Protein AF-A0A402AV87-F1 (afdb_monomer_lite)

Organism: NCBI:txid2014872

Foldseek 3Di:
DKDKDWAAAQDWFVVQVDPPTWDADPCQDDDDPPKFKAWPVVRGTDPPVCRRTHIDHHGDMIMIDTD

Structure (mmCIF, N/CA/C/O backbone):
data_AF-A0A402AV87-F1
#
_entry.id   AF-A0A402AV87-F1
#
loop_
_atom_site.group_PDB
_atom_site.id
_atom_site.type_symbol
_atom_site.label_atom_id
_atom_site.label_alt_id
_atom_site.label_comp_id
_atom_site.label_asym_id
_atom_site.label_entity_id
_atom_site.label_seq_id
_atom_site.pdbx_PDB_ins_code
_atom_site.Cartn_x
_atom_site.Cartn_y
_atom_site.Cartn_z
_atom_site.occupancy
_atom_site.B_iso_or_equiv
_atom_site.auth_seq_id
_atom_site.auth_comp_id
_atom_site.auth_asym_id
_atom_site.auth_atom_id
_atom_site.pdbx_PDB_model_num
ATOM 1 N N . MET A 1 1 ? -12.765 5.189 5.591 1.00 95.06 1 MET A N 1
ATOM 2 C CA . MET A 1 1 ? -12.072 5.800 4.427 1.00 95.06 1 MET A CA 1
ATOM 3 C C . MET A 1 1 ? -11.320 4.708 3.688 1.00 95.06 1 MET A C 1
ATOM 5 O O . MET A 1 1 ? -10.903 3.761 4.342 1.00 95.06 1 MET A O 1
ATOM 9 N N . VAL A 1 2 ? -11.162 4.826 2.370 1.00 97.75 2 VAL A N 1
ATOM 10 C CA . VAL A 1 2 ? -10.412 3.861 1.552 1.00 97.75 2 VAL A CA 1
ATOM 11 C C . VAL A 1 2 ? -9.367 4.606 0.727 1.00 97.75 2 VAL A C 1
ATOM 13 O O . VAL A 1 2 ? -9.670 5.664 0.180 1.00 97.75 2 VAL A O 1
ATOM 16 N N . VAL A 1 3 ? -8.158 4.053 0.649 1.00 98.12 3 VAL A N 1
ATOM 17 C CA . VAL A 1 3 ? -7.072 4.516 -0.226 1.00 98.12 3 VAL A CA 1
ATOM 18 C C . VAL A 1 3 ? -6.589 3.334 -1.054 1.00 98.12 3 VAL A C 1
ATOM 20 O O . VAL A 1 3 ? -6.383 2.243 -0.526 1.00 98.12 3 VAL A O 1
ATOM 23 N N . ILE A 1 4 ? -6.413 3.549 -2.355 1.00 98.19 4 ILE A N 1
ATOM 24 C CA . ILE A 1 4 ? -5.899 2.542 -3.283 1.00 98.19 4 ILE A CA 1
ATOM 25 C C . ILE A 1 4 ? -4.608 3.085 -3.879 1.00 98.19 4 ILE A C 1
ATOM 27 O O . ILE A 1 4 ? -4.597 4.190 -4.422 1.00 98.19 4 ILE A O 1
ATOM 31 N N . VAL A 1 5 ? -3.534 2.304 -3.783 1.00 97.69 5 VAL A N 1
ATOM 32 C CA . VAL A 1 5 ? -2.272 2.576 -4.476 1.00 97.69 5 VAL A CA 1
ATOM 33 C C . VAL A 1 5 ? -2.157 1.551 -5.591 1.00 97.69 5 VAL A C 1
ATOM 35 O O . VAL A 1 5 ? -2.050 0.359 -5.314 1.00 97.69 5 VAL A O 1
ATOM 38 N N . ALA A 1 6 ? -2.229 2.010 -6.838 1.00 97.75 6 ALA A N 1
ATOM 39 C CA . ALA A 1 6 ? -2.158 1.156 -8.015 1.00 97.75 6 ALA A CA 1
ATOM 40 C C . ALA A 1 6 ? -0.973 1.565 -8.887 1.00 97.75 6 ALA A C 1
ATOM 42 O O . ALA A 1 6 ? -0.863 2.720 -9.303 1.00 97.75 6 ALA A O 1
ATOM 43 N N . ASN A 1 7 ? -0.098 0.607 -9.164 1.00 97.75 7 ASN A N 1
ATOM 44 C CA . ASN A 1 7 ? 1.036 0.778 -10.051 1.00 97.75 7 ASN A CA 1
ATOM 45 C C . ASN A 1 7 ? 0.730 0.116 -11.396 1.00 97.75 7 ASN A C 1
ATOM 47 O O . ASN A 1 7 ? 0.899 -1.086 -11.543 1.00 97.75 7 ASN A O 1
ATOM 51 N N . PHE A 1 8 ? 0.295 0.885 -12.391 1.00 97.69 8 PHE A N 1
ATOM 52 C CA . PHE A 1 8 ? 0.035 0.377 -13.746 1.00 97.69 8 PHE A CA 1
ATOM 53 C C . PHE A 1 8 ? 1.248 0.549 -14.661 1.00 97.69 8 PHE A C 1
ATOM 55 O O . PHE A 1 8 ? 1.167 1.154 -15.730 1.00 97.69 8 PHE A O 1
ATOM 62 N N . SER A 1 9 ? 2.402 0.084 -14.194 1.00 98.25 9 SER A N 1
ATOM 63 C CA . SER A 1 9 ? 3.655 0.139 -14.937 1.00 98.25 9 SER A CA 1
ATOM 64 C C . SER A 1 9 ? 4.600 -0.982 -14.510 1.00 98.25 9 SER A C 1
ATOM 66 O O . SER A 1 9 ? 4.366 -1.651 -13.501 1.00 98.25 9 SER A O 1
ATOM 68 N N . ASP A 1 10 ? 5.705 -1.125 -15.242 1.00 98.19 10 ASP A N 1
ATOM 69 C CA . ASP A 1 10 ? 6.807 -2.027 -14.889 1.00 98.19 10 ASP A CA 1
ATOM 70 C C . ASP A 1 10 ? 7.742 -1.457 -13.806 1.00 98.19 10 ASP A C 1
ATOM 72 O O . ASP A 1 10 ? 8.751 -2.074 -13.460 1.00 98.19 10 ASP A O 1
ATOM 76 N N . TYR A 1 11 ? 7.439 -0.274 -13.258 1.00 97.38 11 TYR A N 1
ATOM 77 C CA . TYR A 1 11 ? 8.203 0.288 -12.150 1.00 97.38 11 TYR A CA 1
ATOM 78 C C . TYR A 1 11 ? 8.121 -0.618 -10.915 1.00 97.38 11 TYR A C 1
ATOM 80 O O . TYR A 1 11 ? 7.073 -1.178 -10.599 1.00 97.38 11 TYR A O 1
ATOM 88 N N . MET A 1 12 ? 9.220 -0.699 -10.173 1.00 97.38 12 MET A N 1
ATOM 89 C CA . MET A 1 12 ? 9.309 -1.373 -8.882 1.00 97.38 12 MET A CA 1
ATOM 90 C C . MET A 1 12 ? 10.108 -0.490 -7.927 1.00 97.38 12 MET A C 1
ATOM 92 O O . MET A 1 12 ? 11.082 0.145 -8.342 1.00 97.38 12 MET A O 1
ATOM 96 N N . THR A 1 13 ? 9.749 -0.484 -6.642 1.00 97.62 13 THR A N 1
ATOM 97 C CA . THR A 1 13 ? 10.616 0.108 -5.614 1.00 97.62 13 THR A CA 1
ATOM 98 C C . THR A 1 13 ? 12.012 -0.531 -5.674 1.00 97.62 13 THR A C 1
ATOM 100 O O . THR A 1 13 ? 12.115 -1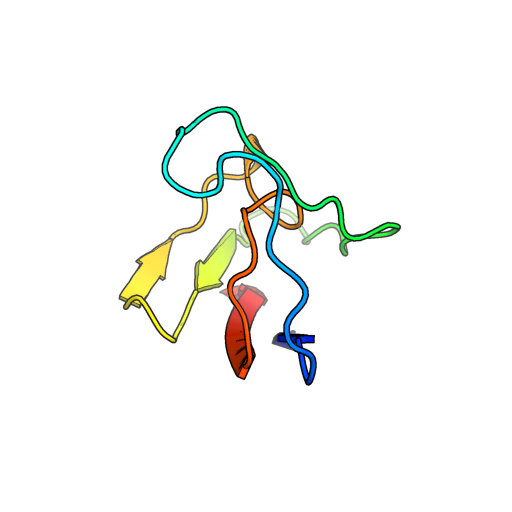.760 -5.630 1.00 97.62 13 THR A O 1
ATOM 103 N N . PRO A 1 14 ? 13.105 0.250 -5.745 1.00 96.44 14 PRO A N 1
ATOM 104 C CA . PRO A 1 14 ? 14.452 -0.312 -5.708 1.00 96.44 14 PRO A CA 1
ATOM 105 C C . PRO A 1 14 ? 14.650 -1.225 -4.489 1.00 96.44 14 PRO A C 1
ATOM 107 O O . PRO A 1 14 ? 14.329 -0.843 -3.365 1.00 96.44 14 PRO A O 1
ATOM 110 N N . ASN A 1 15 ? 15.163 -2.438 -4.709 1.00 94.75 15 ASN A N 1
ATOM 111 C CA . ASN A 1 15 ? 15.321 -3.474 -3.680 1.00 94.75 15 ASN A CA 1
ATOM 112 C C . ASN A 1 15 ? 14.017 -3.824 -2.927 1.00 94.75 15 ASN A C 1
ATOM 114 O O . ASN A 1 15 ? 14.070 -4.073 -1.733 1.00 94.75 15 ASN A O 1
ATOM 118 N N . ALA A 1 16 ? 12.854 -3.878 -3.591 1.00 92.31 16 ALA A N 1
ATOM 119 C CA . ALA A 1 16 ? 11.532 -4.079 -2.962 1.00 92.31 16 ALA A CA 1
ATOM 120 C C . ALA A 1 16 ? 11.389 -5.282 -1.998 1.00 92.31 16 ALA A C 1
ATOM 122 O O . ALA A 1 16 ? 10.456 -5.308 -1.200 1.00 92.31 16 ALA A O 1
ATOM 123 N N . ASN A 1 17 ? 12.284 -6.274 -2.060 1.00 89.38 17 ASN A N 1
ATOM 124 C CA . ASN A 1 17 ? 12.306 -7.408 -1.127 1.00 89.38 17 ASN A CA 1
ATOM 125 C C . ASN A 1 17 ? 13.019 -7.096 0.206 1.00 89.38 17 ASN A C 1
ATOM 127 O O . ASN A 1 17 ? 12.932 -7.886 1.147 1.00 89.38 17 ASN A O 1
ATOM 131 N N . ASP A 1 18 ? 13.742 -5.978 0.292 1.00 91.69 18 ASP A N 1
ATOM 132 C CA . ASP A 1 18 ? 14.302 -5.459 1.535 1.00 91.69 18 ASP A CA 1
ATOM 133 C C . ASP A 1 18 ? 13.196 -4.774 2.350 1.00 91.69 18 ASP A C 1
ATOM 135 O O . ASP A 1 18 ? 12.422 -3.965 1.840 1.00 91.69 18 ASP A O 1
ATOM 139 N N . LYS A 1 19 ? 13.146 -5.069 3.651 1.00 78.81 19 LYS A N 1
ATOM 140 C CA . LYS A 1 19 ? 12.187 -4.469 4.589 1.00 78.81 19 LYS A CA 1
ATOM 141 C C . LYS A 1 19 ? 12.390 -2.962 4.772 1.00 78.81 19 LYS A C 1
ATOM 143 O O . LYS A 1 19 ? 11.496 -2.308 5.299 1.00 78.81 19 LYS A O 1
ATOM 148 N N . GLY A 1 20 ? 13.561 -2.437 4.410 1.00 86.44 20 GLY A N 1
ATOM 149 C CA . GLY A 1 20 ? 13.874 -1.009 4.454 1.00 86.44 20 GLY A CA 1
ATOM 150 C C . GLY A 1 20 ? 13.516 -0.234 3.184 1.00 86.44 20 GLY A C 1
ATOM 151 O O . GLY A 1 20 ? 13.643 0.988 3.181 1.00 86.44 20 GLY A O 1
ATOM 152 N N . SER A 1 21 ? 13.100 -0.907 2.108 1.00 93.94 21 SER A 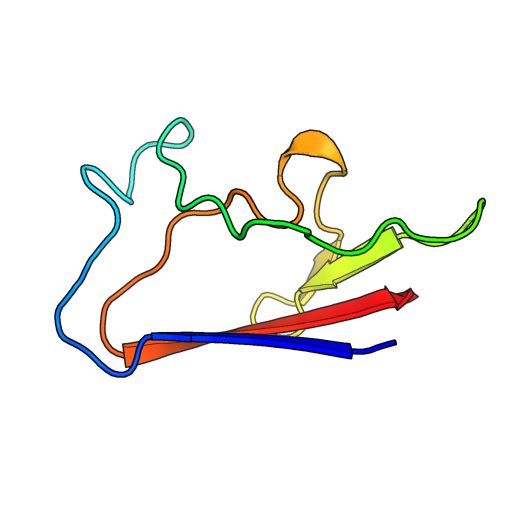N 1
ATOM 153 C CA . SER A 1 21 ? 12.767 -0.243 0.847 1.00 93.94 21 SER A CA 1
ATOM 154 C C . SER A 1 21 ? 11.367 0.357 0.873 1.00 93.94 21 SER A C 1
ATOM 156 O O . SER A 1 21 ? 10.394 -0.320 1.195 1.00 93.94 21 SER A O 1
ATOM 158 N N . GLU A 1 22 ? 11.252 1.621 0.465 1.00 95.56 22 GLU A N 1
ATOM 159 C CA . GLU A 1 22 ? 10.000 2.375 0.545 1.00 95.56 22 GLU A CA 1
ATOM 160 C C . GLU A 1 22 ? 9.639 3.009 -0.801 1.00 95.56 22 GLU A C 1
ATOM 162 O O . GLU A 1 22 ? 10.478 3.613 -1.475 1.00 95.56 22 GLU A O 1
ATOM 167 N N . TYR A 1 23 ? 8.361 2.929 -1.172 1.00 96.25 23 TYR A N 1
ATOM 168 C CA . TYR A 1 23 ? 7.744 3.914 -2.051 1.00 96.25 23 TYR A CA 1
ATOM 169 C C . TYR A 1 23 ? 6.896 4.851 -1.196 1.00 96.25 23 TYR A C 1
ATOM 171 O O . TYR A 1 23 ? 5.967 4.415 -0.518 1.00 96.25 23 TYR A O 1
ATOM 179 N N . VAL A 1 24 ? 7.230 6.141 -1.202 1.00 97.00 24 VAL A N 1
ATOM 180 C CA . VAL A 1 24 ? 6.560 7.130 -0.351 1.00 97.00 24 VAL A CA 1
ATOM 181 C C . VAL A 1 24 ? 5.420 7.786 -1.119 1.00 97.00 24 VAL A C 1
ATOM 183 O O . VAL A 1 24 ? 5.634 8.526 -2.079 1.00 97.00 24 VAL A O 1
ATOM 186 N N . VAL A 1 25 ? 4.195 7.547 -0.657 1.00 97.00 25 VAL A N 1
ATOM 187 C CA . VAL A 1 25 ? 3.002 8.242 -1.135 1.00 97.00 25 VAL A CA 1
ATOM 188 C C . VAL A 1 25 ? 2.887 9.566 -0.387 1.00 97.00 25 VAL A C 1
ATOM 190 O O . VAL A 1 25 ? 2.560 9.616 0.801 1.00 97.00 25 VAL A O 1
ATOM 193 N N . ASN A 1 26 ? 3.161 10.660 -1.093 1.00 95.81 26 ASN A N 1
ATOM 194 C CA . ASN A 1 26 ? 3.040 11.999 -0.527 1.00 95.81 26 ASN A CA 1
ATOM 195 C C . ASN A 1 26 ? 1.605 12.275 -0.058 1.00 95.81 26 ASN A C 1
ATOM 197 O O . ASN A 1 26 ? 0.641 11.902 -0.724 1.00 95.81 26 ASN A O 1
ATOM 201 N N . ASN A 1 27 ? 1.475 12.985 1.067 1.00 94.88 27 ASN A N 1
ATOM 202 C CA . ASN A 1 27 ? 0.190 13.344 1.679 1.00 94.88 27 ASN A CA 1
ATOM 203 C C . ASN A 1 27 ? -0.692 12.136 2.035 1.00 94.88 27 ASN A C 1
ATOM 205 O O . ASN A 1 27 ? -1.919 12.216 1.937 1.00 94.88 27 ASN A O 1
ATOM 209 N N . TRP A 1 28 ? -0.079 11.028 2.469 1.00 97.25 28 TRP A N 1
ATOM 210 C CA . TRP A 1 28 ? -0.835 9.905 3.016 1.00 97.25 28 TRP A CA 1
ATOM 211 C C . TRP A 1 28 ? -1.786 10.386 4.128 1.00 97.25 28 TRP A C 1
ATOM 213 O O . TRP A 1 28 ? -1.330 11.073 5.051 1.00 97.25 28 TRP A O 1
ATOM 223 N N . PRO A 1 29 ? -3.094 10.067 4.072 1.00 96.75 29 PRO A N 1
ATOM 224 C CA . PRO A 1 29 ? -4.047 10.658 4.999 1.00 96.75 29 PRO A CA 1
ATOM 225 C C . PRO A 1 29 ? -3.769 10.270 6.452 1.00 96.75 29 PRO A C 1
ATOM 227 O O . PRO A 1 29 ? -3.582 9.094 6.786 1.00 96.75 29 PRO A O 1
ATOM 230 N N . GLN A 1 30 ? -3.810 11.266 7.337 1.00 94.81 30 GLN A N 1
ATOM 231 C CA . GLN A 1 30 ? -3.839 11.019 8.772 1.00 94.81 30 GLN A CA 1
ATOM 232 C C . GLN A 1 30 ? -5.219 10.503 9.173 1.00 94.81 30 GLN A C 1
ATOM 234 O O . GLN A 1 30 ? -6.246 11.009 8.719 1.00 94.81 30 GLN A O 1
ATOM 239 N N . LEU A 1 31 ? -5.234 9.484 10.026 1.00 95.31 31 LEU A N 1
ATOM 240 C CA . LEU A 1 31 ? -6.470 8.948 10.574 1.00 95.31 31 LEU A CA 1
ATOM 241 C C . LEU A 1 31 ? -6.828 9.645 11.893 1.00 95.31 31 LEU A C 1
ATOM 243 O O . LEU A 1 31 ? -5.920 9.988 12.656 1.00 95.31 31 LEU A O 1
ATOM 247 N N . PRO A 1 32 ? -8.133 9.817 12.179 1.00 94.25 32 PRO A N 1
ATOM 248 C CA . PRO A 1 32 ? -8.622 10.130 13.516 1.00 94.25 32 PRO A CA 1
ATOM 249 C C . PRO A 1 32 ? -8.076 9.173 14.580 1.00 94.25 32 PRO A C 1
ATOM 251 O O . PRO A 1 32 ? -7.709 8.032 14.289 1.00 94.25 32 PRO A O 1
ATOM 254 N N . GLU A 1 33 ? -8.064 9.631 15.829 1.00 94.50 33 GLU A N 1
ATOM 255 C CA . GLU A 1 33 ? -7.653 8.809 16.964 1.00 94.50 33 GLU A CA 1
ATOM 256 C C . GLU A 1 33 ? -8.501 7.529 17.071 1.00 94.50 33 GLU A C 1
ATOM 258 O O . GLU A 1 33 ? -9.706 7.537 16.821 1.00 94.50 33 GLU A O 1
ATOM 263 N N . GLY A 1 34 ? -7.853 6.414 17.414 1.00 94.50 34 GLY A N 1
ATOM 264 C CA . GLY A 1 34 ? -8.491 5.101 17.544 1.00 94.50 34 GLY A CA 1
ATOM 265 C C . GLY A 1 34 ? -8.624 4.305 16.241 1.00 94.50 34 GLY A C 1
ATOM 266 O O . GLY A 1 34 ? -8.801 3.092 16.317 1.00 94.50 34 GLY A O 1
ATOM 267 N N . LEU A 1 35 ? -8.473 4.938 15.072 1.00 96.81 35 LEU A N 1
ATOM 268 C CA . LEU A 1 35 ? -8.497 4.242 13.783 1.00 96.81 35 LEU A CA 1
ATOM 269 C C . LEU A 1 35 ? -7.106 3.777 13.345 1.00 96.81 35 LEU A C 1
ATOM 271 O O . LEU A 1 35 ? -6.074 4.359 13.696 1.00 96.81 35 LEU A O 1
ATOM 275 N N . ARG A 1 36 ? -7.085 2.731 12.520 1.00 97.44 36 ARG A N 1
ATOM 276 C CA . ARG A 1 36 ? -5.869 2.155 11.937 1.00 97.44 36 ARG A CA 1
ATOM 277 C C . ARG A 1 36 ? -6.052 1.836 10.461 1.00 97.44 36 ARG A C 1
ATOM 279 O O . ARG A 1 36 ? -7.162 1.658 9.971 1.00 97.44 36 ARG A O 1
ATOM 286 N N . TRP A 1 37 ? -4.932 1.744 9.757 1.00 98.38 37 TRP A N 1
ATOM 287 C CA . TRP A 1 37 ? -4.917 1.247 8.390 1.00 98.38 37 TRP A CA 1
ATOM 288 C C . TRP A 1 37 ? -4.907 -0.280 8.387 1.00 9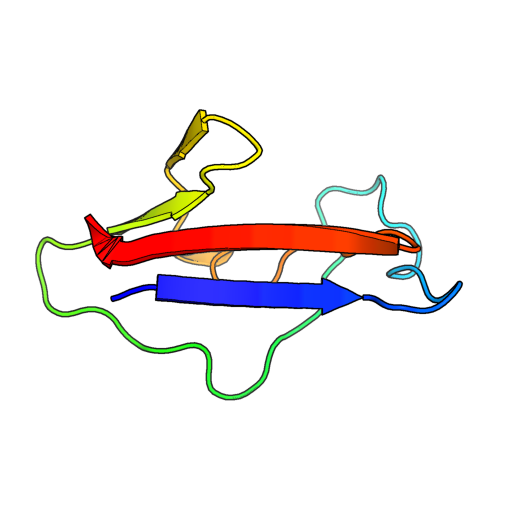8.38 37 TRP A C 1
ATOM 290 O O . TRP A 1 37 ? -4.160 -0.910 9.135 1.00 98.38 37 TRP A O 1
ATOM 300 N N . TYR A 1 38 ? -5.727 -0.864 7.526 1.00 98.44 38 TYR A N 1
ATOM 301 C CA . TYR A 1 38 ? -5.783 -2.293 7.256 1.00 98.44 38 TYR A CA 1
ATOM 302 C C . TYR A 1 38 ? -5.629 -2.517 5.748 1.00 98.44 38 TYR A C 1
ATOM 304 O O . TYR A 1 38 ? -6.377 -1.935 4.962 1.00 98.44 38 TYR A O 1
ATOM 312 N N . GLU A 1 39 ? -4.636 -3.308 5.343 1.00 98.12 39 GLU A N 1
ATOM 313 C CA . GLU A 1 39 ? -4.404 -3.668 3.944 1.00 98.12 39 GLU A CA 1
ATOM 314 C C . GLU A 1 39 ? -5.224 -4.917 3.615 1.00 98.12 39 GLU A C 1
ATOM 316 O O . GLU A 1 39 ? -4.929 -6.021 4.072 1.00 98.12 39 GLU A O 1
ATOM 321 N N . VAL A 1 40 ? -6.257 -4.728 2.797 1.00 98.31 40 VAL A N 1
ATOM 322 C CA . VAL A 1 40 ? -7.240 -5.758 2.446 1.00 98.31 40 VAL A CA 1
ATOM 323 C C . VAL A 1 40 ? -6.606 -6.886 1.637 1.00 98.31 40 VAL A C 1
ATOM 325 O O . VAL A 1 40 ? -6.916 -8.051 1.849 1.00 98.31 40 VAL A O 1
ATOM 328 N N . THR A 1 41 ? -5.690 -6.556 0.728 1.00 96.31 41 THR A N 1
ATOM 329 C CA . THR A 1 41 ? -5.036 -7.516 -0.176 1.00 96.31 41 THR A CA 1
ATOM 330 C C . THR A 1 41 ? -4.113 -8.498 0.540 1.00 96.31 41 THR A C 1
ATOM 332 O O . THR A 1 41 ? -3.809 -9.550 -0.013 1.00 96.31 41 THR A O 1
ATOM 335 N N . GLN A 1 42 ? -3.681 -8.170 1.759 1.00 96.12 42 GLN A N 1
ATOM 336 C CA . GLN A 1 42 ? -2.817 -9.016 2.584 1.00 96.12 42 GLN A CA 1
ATOM 337 C C . GLN A 1 42 ? -3.462 -9.433 3.908 1.00 96.12 42 GLN A C 1
ATOM 339 O O . GLN A 1 42 ? -2.789 -10.057 4.724 1.00 96.12 42 GLN A O 1
ATOM 344 N N . ASP A 1 43 ? -4.731 -9.078 4.131 1.00 98.00 43 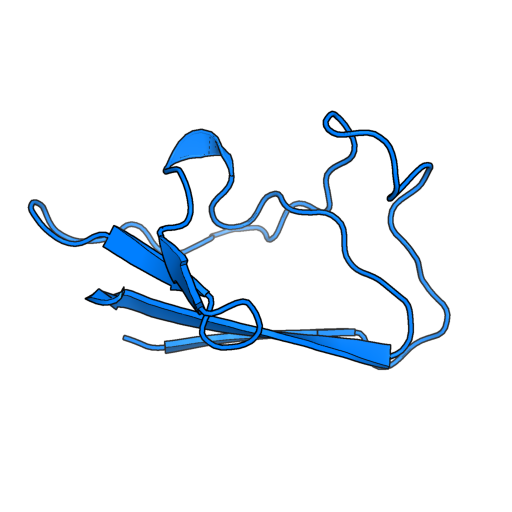ASP A N 1
ATOM 345 C CA . ASP A 1 43 ? -5.458 -9.346 5.375 1.00 98.00 43 ASP A CA 1
ATOM 346 C C . ASP A 1 43 ? -4.642 -8.973 6.629 1.00 98.00 43 ASP A C 1
ATOM 348 O O . ASP A 1 43 ? -4.384 -9.791 7.515 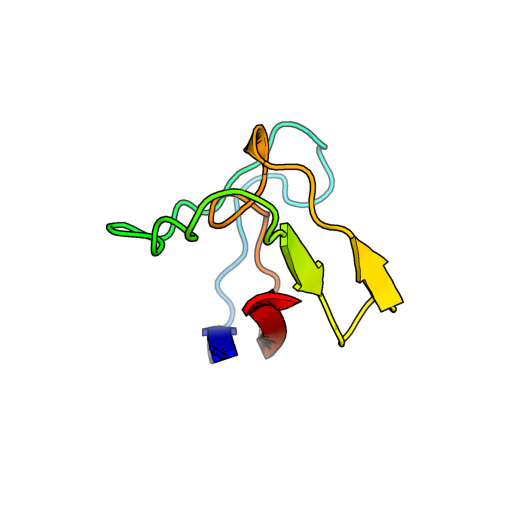1.00 98.00 43 ASP A O 1
ATOM 352 N N . ARG A 1 44 ? -4.155 -7.724 6.694 1.00 97.75 44 ARG A N 1
ATOM 353 C CA . ARG A 1 44 ? -3.303 -7.293 7.814 1.00 97.75 44 ARG A CA 1
ATOM 354 C C . ARG A 1 44 ? -3.536 -5.867 8.272 1.00 97.75 44 ARG A C 1
ATOM 356 O O . ARG A 1 44 ? -3.823 -4.962 7.493 1.00 97.75 44 ARG A O 1
ATOM 363 N N . ILE A 1 45 ? -3.290 -5.648 9.561 1.00 98.00 45 ILE A N 1
ATOM 364 C CA . ILE A 1 45 ? -3.128 -4.303 10.116 1.00 98.00 45 ILE A CA 1
ATOM 365 C C . ILE A 1 45 ? -1.785 -3.744 9.640 1.00 98.00 45 ILE A C 1
ATOM 367 O O . ILE A 1 45 ? -0.747 -4.396 9.769 1.00 98.00 45 ILE A O 1
ATOM 371 N N . VAL A 1 46 ? -1.805 -2.518 9.129 1.00 96.75 46 VAL A N 1
ATOM 372 C CA . VAL A 1 46 ? -0.609 -1.815 8.669 1.00 96.75 46 VAL A CA 1
ATOM 373 C C . VAL A 1 46 ? -0.031 -1.013 9.835 1.00 96.75 46 VAL A C 1
ATOM 375 O O . VAL A 1 46 ? -0.729 -0.159 10.396 1.00 96.75 46 VAL A O 1
ATOM 378 N N . PRO A 1 47 ? 1.232 -1.255 10.230 1.00 95.25 47 PRO A N 1
ATOM 379 C CA . PRO A 1 47 ? 1.896 -0.445 11.243 1.00 95.25 47 PRO A CA 1
ATOM 380 C C . PRO A 1 47 ? 1.903 1.037 10.858 1.00 95.25 47 PRO A C 1
ATOM 382 O O . PRO A 1 47 ? 2.115 1.391 9.698 1.00 95.25 47 PRO A O 1
ATOM 385 N N . LYS A 1 48 ? 1.716 1.926 11.839 1.00 92.88 48 LYS A N 1
ATOM 386 C CA . LYS A 1 48 ? 1.606 3.376 11.599 1.00 92.88 48 LYS A CA 1
ATOM 387 C C . LYS A 1 48 ? 2.812 3.947 10.845 1.00 92.88 48 LYS A C 1
ATOM 389 O O . LYS A 1 48 ? 2.644 4.838 10.024 1.00 92.88 48 LYS A O 1
ATOM 394 N N . GLN A 1 49 ? 4.008 3.428 11.113 1.00 92.31 49 GLN A N 1
ATOM 395 C CA . GLN A 1 49 ? 5.250 3.840 10.462 1.00 92.31 49 GLN A CA 1
ATOM 396 C C . GLN A 1 49 ? 5.380 3.373 9.003 1.00 92.31 49 GLN A C 1
ATOM 398 O O . GLN A 1 49 ? 6.208 3.915 8.282 1.00 92.31 49 GLN A O 1
ATOM 403 N N . TRP A 1 50 ? 4.585 2.389 8.573 1.00 94.62 50 TRP A N 1
ATOM 404 C CA . TRP A 1 50 ? 4.594 1.858 7.204 1.00 94.62 50 TRP A CA 1
ATOM 405 C C . TRP A 1 50 ? 3.485 2.443 6.336 1.00 94.62 50 TRP A C 1
ATO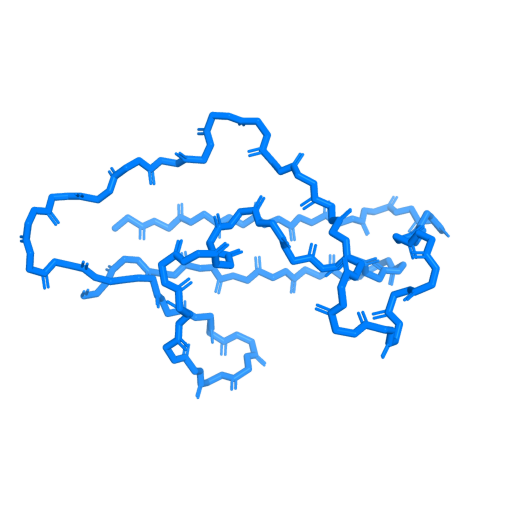M 407 O O . TRP A 1 50 ? 3.602 2.438 5.118 1.00 94.62 50 TRP A O 1
ATOM 417 N N . ALA A 1 51 ? 2.411 2.959 6.935 1.00 95.38 51 ALA A N 1
ATOM 418 C CA . ALA A 1 51 ? 1.283 3.510 6.195 1.00 95.38 51 ALA A CA 1
ATOM 419 C C . ALA A 1 51 ? 1.738 4.585 5.182 1.00 95.38 51 ALA A C 1
ATOM 421 O O . ALA A 1 51 ? 2.275 5.625 5.565 1.00 95.38 51 ALA A O 1
ATOM 422 N N . GLY A 1 52 ? 1.535 4.308 3.888 1.00 96.38 52 GLY A N 1
ATOM 423 C CA . GLY A 1 52 ? 1.964 5.171 2.782 1.00 96.38 52 GLY A CA 1
ATOM 424 C C . GLY A 1 52 ? 3.457 5.116 2.435 1.00 96.38 52 GLY A C 1
ATOM 425 O O . GLY A 1 52 ? 3.928 5.992 1.714 1.00 96.38 52 GLY A O 1
ATOM 426 N N . ARG A 1 53 ? 4.210 4.140 2.958 1.00 96.69 53 ARG A N 1
ATOM 427 C CA . ARG A 1 53 ? 5.674 4.014 2.813 1.00 96.69 53 ARG A CA 1
ATOM 428 C C . ARG A 1 53 ? 6.124 2.578 2.534 1.00 96.69 53 ARG A C 1
ATOM 430 O O . ARG A 1 53 ? 7.189 2.157 2.965 1.00 96.69 53 ARG A O 1
ATOM 437 N N . GLU A 1 54 ? 5.304 1.797 1.847 1.00 95.81 54 GLU A N 1
ATOM 438 C CA . GLU A 1 54 ? 5.589 0.385 1.568 1.00 95.81 54 GLU A CA 1
ATOM 439 C C . GLU A 1 54 ? 6.162 0.229 0.155 1.00 95.81 54 GLU A C 1
ATOM 441 O O . GLU A 1 54 ? 5.927 1.089 -0.698 1.00 95.81 54 GLU A O 1
ATOM 446 N N . PRO A 1 55 ? 6.934 -0.832 -0.133 1.00 96.31 55 PRO A N 1
ATOM 447 C CA . PRO A 1 55 ? 7.361 -1.097 -1.497 1.00 96.31 55 PRO A CA 1
ATOM 448 C C . PRO A 1 55 ? 6.149 -1.374 -2.395 1.00 96.31 55 PRO A C 1
ATOM 450 O O . PRO A 1 55 ? 5.153 -1.955 -1.955 1.00 96.31 55 PRO A O 1
ATOM 453 N N . ILE A 1 56 ? 6.259 -0.973 -3.662 1.00 96.31 56 ILE A N 1
ATOM 454 C CA . ILE A 1 56 ? 5.288 -1.280 -4.712 1.00 96.31 56 ILE A CA 1
ATOM 455 C C . ILE A 1 56 ? 5.935 -2.165 -5.774 1.00 96.31 56 ILE A C 1
ATOM 457 O O . ILE A 1 56 ? 7.100 -1.970 -6.148 1.00 96.31 56 ILE A O 1
ATOM 461 N N . PHE A 1 57 ? 5.164 -3.129 -6.263 1.00 97.00 57 PHE A N 1
ATOM 462 C CA . PHE A 1 57 ? 5.575 -4.058 -7.312 1.00 97.00 57 PHE A CA 1
ATOM 463 C C . PHE A 1 57 ? 4.930 -3.695 -8.662 1.00 97.00 57 PHE A C 1
ATOM 465 O O . PHE A 1 57 ? 3.915 -2.988 -8.687 1.00 97.00 57 PHE A O 1
ATOM 472 N N . PRO A 1 58 ? 5.506 -4.145 -9.793 1.00 98.12 58 PRO A N 1
ATOM 473 C CA . PRO A 1 58 ? 4.906 -3.976 -11.111 1.00 98.12 58 PRO A CA 1
ATOM 474 C C . PRO A 1 58 ? 3.476 -4.500 -11.143 1.00 98.12 58 PRO A C 1
ATOM 476 O O . PRO A 1 58 ? 3.216 -5.609 -10.672 1.00 98.12 58 PRO A O 1
ATOM 479 N N . TRP A 1 59 ? 2.563 -3.715 -11.713 1.00 97.44 59 TRP A N 1
ATOM 480 C CA . TRP A 1 59 ? 1.154 -4.097 -11.891 1.00 97.44 59 TRP A CA 1
ATOM 481 C C . TRP A 1 59 ? 0.401 -4.441 -10.591 1.00 97.44 59 TRP A C 1
ATOM 483 O O . TRP A 1 59 ? -0.659 -5.066 -10.630 1.00 97.44 59 TRP A O 1
ATOM 493 N N . GLU A 1 60 ? 0.919 -4.021 -9.433 1.00 97.25 60 GLU A N 1
ATOM 494 C CA . GLU A 1 60 ? 0.303 -4.253 -8.126 1.00 97.25 60 GLU A CA 1
ATOM 495 C C . GLU A 1 60 ? -0.782 -3.211 -7.815 1.00 97.25 60 GLU A C 1
ATOM 497 O O . GLU A 1 60 ? -0.652 -2.023 -8.124 1.00 97.25 60 GLU A O 1
ATOM 502 N N . ALA A 1 61 ? -1.831 -3.654 -7.122 1.00 97.75 61 ALA A N 1
ATOM 503 C CA . ALA A 1 61 ? -2.754 -2.776 -6.420 1.00 97.75 61 ALA A CA 1
ATOM 504 C C . ALA A 1 61 ? -2.818 -3.162 -4.940 1.00 97.75 61 ALA A C 1
ATOM 506 O O . ALA A 1 61 ? -3.080 -4.317 -4.604 1.00 97.75 61 ALA A O 1
ATOM 507 N N . LYS A 1 62 ? -2.629 -2.175 -4.064 1.00 97.62 62 LYS A N 1
ATOM 508 C CA . LYS A 1 62 ? -2.819 -2.297 -2.616 1.00 97.62 62 LYS A CA 1
ATOM 509 C C . LYS A 1 62 ? -4.057 -1.516 -2.203 1.00 97.62 62 LYS A C 1
ATOM 511 O O . LYS A 1 62 ? -4.246 -0.373 -2.630 1.00 97.62 62 LYS A O 1
ATOM 516 N N . VAL A 1 63 ? -4.898 -2.122 -1.369 1.00 98.38 63 VAL A N 1
ATOM 517 C CA . VAL A 1 63 ? -6.157 -1.517 -0.912 1.00 98.38 63 VAL A CA 1
ATOM 518 C C . VAL A 1 63 ? -6.118 -1.348 0.596 1.00 98.38 63 VAL A C 1
ATOM 520 O O . VAL A 1 63 ? -6.081 -2.329 1.333 1.00 98.38 63 VAL A O 1
ATOM 523 N N . TYR A 1 64 ? -6.173 -0.100 1.050 1.00 98.44 64 TYR A N 1
ATOM 524 C CA . TYR A 1 64 ? -6.116 0.265 2.457 1.00 98.44 64 TYR A CA 1
ATOM 525 C C . TYR A 1 64 ? -7.473 0.773 2.928 1.00 98.44 64 TYR A C 1
ATOM 527 O O . TYR A 1 64 ? -8.011 1.743 2.390 1.00 98.44 64 TYR A O 1
ATOM 535 N N . ALA A 1 65 ? -8.009 0.147 3.969 1.00 98.50 65 ALA A N 1
ATOM 536 C CA . ALA A 1 65 ? -9.206 0.587 4.665 1.00 98.50 65 ALA A CA 1
ATOM 537 C C . ALA A 1 65 ? -8.828 1.193 6.020 1.00 98.50 65 ALA A C 1
ATOM 539 O O . ALA A 1 65 ? -8.019 0.635 6.758 1.00 98.50 65 ALA A O 1
ATOM 540 N N . ALA A 1 66 ? -9.422 2.338 6.345 1.00 98.00 66 ALA A N 1
ATOM 541 C CA . ALA A 1 66 ? -9.416 2.861 7.703 1.00 98.00 66 ALA A CA 1
ATOM 542 C C . ALA A 1 66 ? -10.502 2.139 8.506 1.00 98.00 66 ALA A C 1
ATOM 544 O O . ALA A 1 66 ? -11.680 2.236 8.138 1.00 98.00 66 ALA A O 1
ATOM 545 N N . VAL A 1 67 ? -10.089 1.436 9.559 1.00 96.56 67 VAL A N 1
ATOM 546 C CA . VAL A 1 67 ? -10.928 0.601 10.435 1.00 96.56 67 VAL A CA 1
ATOM 547 C C . VAL A 1 67 ? -10.673 0.888 11.904 1.00 96.56 67 VAL A C 1
ATOM 549 O O . VAL A 1 67 ? -9.596 1.450 12.219 1.00 96.56 67 VAL A O 1
#

Sequence (67 aa):
MVVIVANFSDYMTPNANDKGSEYVVNNWPQLPEGLRWYEVTQDRIVPKQWAGREPIFPWEAKVYAAV

Radius of gyration: 11.81 Å; chains: 1; bounding box: 27×23×32 Å

pLDDT: mean 96.03, std 3.05, range [78.81, 98.5]

Secondary structure (DSSP, 8-state):
-EEEEE--SS---TTTTSTT-----TTPPPPPTT--EEEGGGTEEEPTTTTT-----TT-EEEEEE-